Protein AF-A0A3S3PZZ4-F1 (afdb_monomer_lite)

InterPro domains:
  IPR000718 Peptidase M13 [PS51885] (46-115)
  IPR000718 Peptidase M13 [PTHR11733] (55-111)
  IPR008753 Peptidase M13, N-terminal domain [PF05649] (69-112)
  IPR024079 Metallopeptidase, catalytic domain superfamily [G3DSA:3.40.390.10] (55-94)
  IPR042089 Peptidase M13, domain 2 [G3DSA:1.10.1380.10] (95-111)

Structure (mmCIF, N/CA/C/O backbone):
data_AF-A0A3S3PZZ4-F1
#
_entry.id   AF-A0A3S3PZZ4-F1
#
loop_
_atom_site.group_PDB
_atom_site.id
_atom_site.type_symbol
_atom_site.label_atom_id
_atom_site.label_alt_id
_atom_site.label_comp_id
_atom_site.label_asym_id
_atom_site.label_entity_id
_atom_site.label_seq_id
_atom_site.pdbx_PDB_ins_code
_atom_site.Cartn_x
_atom_site.Cartn_y
_atom_site.Cartn_z
_atom_site.occupancy
_atom_site.B_iso_or_equiv
_atom_site.auth_seq_id
_atom_site.auth_comp_id
_atom_site.auth_asym_id
_atom_site.auth_atom_id
_atom_site.pdbx_PDB_model_num
ATOM 1 N N . VAL A 1 1 ? 26.092 0.852 -19.534 1.00 39.09 1 VAL A N 1
ATOM 2 C CA . VAL A 1 1 ? 26.458 1.377 -18.196 1.00 39.09 1 VAL A CA 1
ATOM 3 C C . VAL A 1 1 ? 25.646 0.604 -17.172 1.00 39.09 1 VAL A C 1
ATOM 5 O O . VAL A 1 1 ? 24.469 0.380 -17.397 1.00 39.09 1 VAL A O 1
ATOM 8 N N . MET A 1 2 ? 26.329 0.055 -16.171 1.00 33.09 2 MET A N 1
ATOM 9 C CA . MET A 1 2 ? 25.919 -1.115 -15.389 1.00 33.09 2 MET A CA 1
ATOM 10 C C . MET A 1 2 ? 24.694 -0.889 -14.491 1.00 33.09 2 MET A C 1
ATOM 12 O O . MET A 1 2 ? 24.616 0.092 -13.753 1.00 33.09 2 MET A O 1
ATOM 16 N N . SER A 1 3 ? 23.804 -1.879 -14.514 1.00 40.66 3 SER A N 1
ATOM 17 C CA . SER A 1 3 ? 22.686 -2.121 -13.606 1.00 40.66 3 SER A CA 1
ATOM 18 C C . SER A 1 3 ? 23.141 -2.204 -12.145 1.00 40.66 3 SER A C 1
ATOM 20 O O . SER A 1 3 ? 23.809 -3.161 -11.749 1.00 40.66 3 SER A O 1
ATOM 22 N N . LYS A 1 4 ? 22.743 -1.237 -11.315 1.00 43.25 4 LYS A N 1
ATOM 23 C CA . LYS A 1 4 ? 22.799 -1.373 -9.855 1.00 43.25 4 LYS A CA 1
ATOM 24 C C . LYS A 1 4 ? 21.437 -1.857 -9.366 1.00 43.25 4 LYS A C 1
ATOM 26 O O . LYS A 1 4 ? 20.556 -1.058 -9.070 1.00 43.25 4 LYS A O 1
ATOM 31 N N . GLN A 1 5 ? 21.267 -3.176 -9.319 1.00 37.84 5 GLN A N 1
ATOM 32 C CA . GLN A 1 5 ? 20.172 -3.808 -8.588 1.00 37.84 5 GLN A CA 1
ATOM 33 C C . GLN A 1 5 ? 20.407 -3.577 -7.092 1.00 37.84 5 GLN A C 1
ATOM 35 O O . GLN A 1 5 ? 21.354 -4.109 -6.516 1.00 37.84 5 GLN A O 1
ATOM 40 N N . TRP A 1 6 ? 19.554 -2.784 -6.451 1.00 34.00 6 TRP A N 1
ATOM 41 C CA . TRP A 1 6 ? 19.464 -2.779 -4.996 1.00 34.00 6 TRP A CA 1
ATOM 42 C C . TRP A 1 6 ? 18.711 -4.038 -4.570 1.00 34.00 6 TRP A C 1
ATOM 44 O O . TRP A 1 6 ? 17.485 -4.058 -4.505 1.00 34.00 6 TRP A O 1
ATOM 54 N N . THR A 1 7 ? 19.439 -5.120 -4.306 1.00 38.56 7 THR A N 1
ATOM 55 C CA . THR A 1 7 ? 18.873 -6.316 -3.680 1.00 38.56 7 THR A CA 1
ATOM 56 C C . THR A 1 7 ? 18.575 -6.005 -2.214 1.00 38.56 7 THR A C 1
ATOM 58 O O . THR A 1 7 ? 19.444 -6.131 -1.350 1.00 38.56 7 THR A O 1
ATOM 61 N N . TYR A 1 8 ? 17.351 -5.569 -1.920 1.00 46.41 8 TYR A N 1
ATOM 62 C CA . TYR A 1 8 ? 16.864 -5.493 -0.546 1.00 46.41 8 TYR A CA 1
ATOM 63 C C . TYR A 1 8 ? 16.557 -6.920 -0.076 1.00 46.41 8 TYR A C 1
ATOM 65 O O . TYR A 1 8 ? 15.521 -7.495 -0.408 1.00 46.41 8 TYR A O 1
ATOM 73 N N . ALA A 1 9 ? 17.498 -7.532 0.643 1.00 42.19 9 ALA A N 1
ATOM 74 C CA . ALA A 1 9 ? 17.292 -8.834 1.261 1.00 42.19 9 ALA A CA 1
ATOM 75 C C . ALA A 1 9 ? 16.219 -8.710 2.359 1.00 42.19 9 ALA A C 1
ATOM 77 O O . ALA A 1 9 ? 16.435 -8.076 3.390 1.00 42.19 9 ALA A O 1
ATOM 78 N N . SER A 1 10 ? 15.046 -9.301 2.119 1.00 45.09 10 SER A N 1
ATOM 79 C CA . SER A 1 10 ? 13.976 -9.443 3.112 1.00 45.09 10 SER A CA 1
ATOM 80 C C . SER A 1 10 ? 14.478 -10.280 4.300 1.00 45.09 10 SER A C 1
ATOM 82 O O . SER A 1 10 ? 14.964 -11.394 4.080 1.00 45.09 10 SER A O 1
ATOM 84 N N . PRO A 1 11 ? 14.387 -9.805 5.559 1.00 50.19 11 PRO A N 1
ATOM 85 C CA . PRO A 1 11 ? 14.694 -10.638 6.711 1.00 50.19 11 PRO A CA 1
ATOM 86 C C . PRO A 1 11 ? 13.625 -11.724 6.813 1.00 50.19 11 PRO A C 1
ATOM 88 O O . PRO A 1 11 ? 12.444 -11.441 7.030 1.00 50.19 11 PRO A O 1
ATOM 91 N N . ASN A 1 12 ? 14.051 -12.974 6.642 1.00 47.22 12 ASN A N 1
ATOM 92 C CA . ASN A 1 12 ? 13.227 -14.157 6.835 1.00 47.22 12 ASN A CA 1
ATOM 93 C C . AS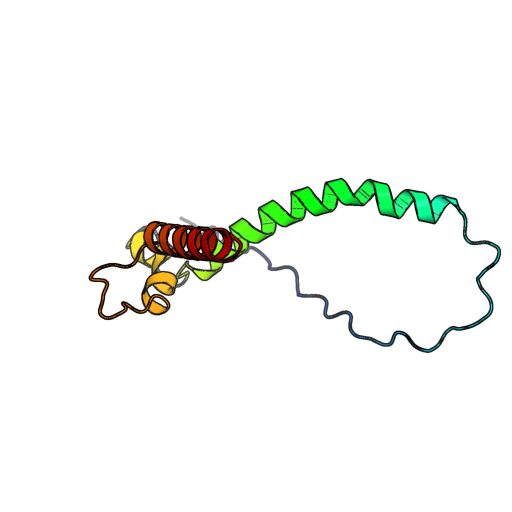N A 1 12 ? 12.401 -14.050 8.127 1.00 47.22 12 ASN A C 1
ATOM 95 O O . ASN A 1 12 ? 12.925 -13.820 9.218 1.00 47.22 12 ASN A O 1
ATOM 99 N N . ARG A 1 13 ? 11.087 -14.239 7.974 1.00 42.00 13 ARG A N 1
ATOM 100 C CA . ARG A 1 13 ? 10.100 -14.390 9.043 1.00 42.00 13 ARG A CA 1
ATOM 101 C C . ARG A 1 13 ? 10.507 -15.577 9.924 1.00 42.00 13 ARG A C 1
ATOM 103 O O . ARG A 1 13 ? 10.201 -16.715 9.588 1.00 42.00 13 ARG A O 1
ATOM 110 N N . ALA A 1 14 ? 11.187 -15.312 11.037 1.00 43.59 1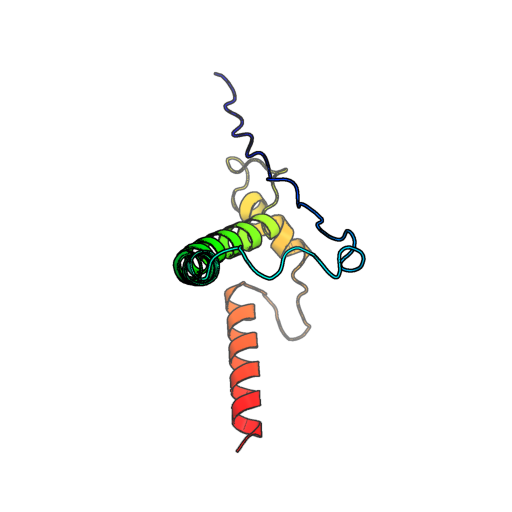4 ALA A N 1
ATOM 111 C CA . ALA A 1 14 ? 11.448 -16.313 12.065 1.00 43.59 14 ALA A CA 1
ATOM 112 C C . ALA A 1 14 ? 10.109 -16.755 12.683 1.00 43.59 14 ALA A C 1
ATOM 114 O O . ALA A 1 14 ? 9.443 -16.021 13.416 1.00 43.59 14 ALA A O 1
ATOM 115 N N . ASN A 1 15 ? 9.675 -17.948 12.303 1.00 44.94 15 ASN A N 1
ATOM 116 C CA . ASN A 1 15 ? 8.525 -18.667 12.822 1.00 44.94 15 ASN A CA 1
ATOM 117 C C . ASN A 1 15 ? 8.890 -19.328 14.158 1.00 44.94 15 ASN A C 1
ATOM 119 O O . ASN A 1 15 ? 9.150 -20.525 14.238 1.00 44.94 15 ASN A O 1
ATOM 123 N N . ASN A 1 16 ? 8.875 -18.545 15.235 1.00 51.44 16 ASN A N 1
ATOM 124 C CA . ASN A 1 16 ? 9.135 -19.055 16.579 1.00 51.44 16 ASN A CA 1
ATOM 125 C C . ASN A 1 16 ? 7.851 -19.637 17.188 1.00 51.44 16 ASN A C 1
ATOM 127 O O . ASN A 1 16 ? 7.304 -19.105 18.151 1.00 51.44 16 ASN A O 1
ATOM 131 N N . THR A 1 17 ? 7.368 -20.744 16.634 1.00 47.59 17 THR A N 1
ATOM 132 C CA . THR A 1 17 ? 6.422 -21.632 17.319 1.00 47.59 17 THR A CA 1
ATOM 133 C C . THR A 1 17 ? 7.106 -22.966 17.554 1.00 47.59 17 THR A C 1
ATOM 135 O O . THR A 1 17 ? 6.904 -23.917 16.805 1.00 47.59 17 THR A O 1
ATOM 138 N N . PHE A 1 18 ? 7.930 -23.037 18.603 1.00 40.19 18 PHE A N 1
ATOM 139 C CA . PHE A 1 18 ? 8.398 -24.316 19.126 1.00 40.19 18 PHE A CA 1
ATOM 140 C C . PHE A 1 18 ? 8.420 -24.323 20.662 1.00 40.19 18 PHE A C 1
ATOM 142 O O . PHE A 1 18 ? 9.371 -23.903 21.311 1.00 40.19 18 PHE A O 1
ATOM 149 N N . SER A 1 19 ? 7.302 -24.827 21.191 1.00 35.56 19 SER A N 1
ATOM 150 C CA . SER A 1 19 ? 7.117 -25.537 22.463 1.00 35.56 19 SER A CA 1
ATOM 151 C C . SER A 1 19 ? 7.379 -24.801 23.790 1.00 35.56 19 SER A C 1
ATOM 153 O O . SER A 1 19 ? 8.430 -24.907 24.416 1.00 35.56 19 SER A O 1
ATOM 155 N N . THR A 1 20 ? 6.334 -24.159 24.316 1.00 49.84 20 THR A N 1
ATOM 156 C CA . THR A 1 20 ? 6.246 -23.575 25.670 1.00 49.84 20 THR A CA 1
ATOM 157 C C . THR A 1 20 ? 5.955 -24.601 26.780 1.00 49.84 20 THR A C 1
ATOM 159 O O . THR A 1 20 ? 5.206 -24.305 27.714 1.00 49.84 20 THR A O 1
ATOM 162 N N . LYS A 1 21 ? 6.493 -25.832 26.731 1.00 46.12 21 LYS A N 1
ATOM 163 C CA . LYS A 1 21 ? 6.093 -26.849 27.726 1.00 46.12 21 LYS A CA 1
ATOM 164 C C . LYS A 1 21 ? 7.109 -27.955 28.036 1.00 46.12 21 LYS A C 1
ATOM 166 O O . LYS A 1 21 ? 6.715 -29.111 27.988 1.00 46.12 21 LYS A O 1
ATOM 171 N N . PHE A 1 22 ? 8.364 -27.661 28.416 1.00 41.00 22 PHE A N 1
ATOM 172 C CA . PHE A 1 22 ? 9.197 -28.705 29.062 1.00 41.00 22 PHE A CA 1
ATOM 173 C C . PHE A 1 22 ? 10.465 -28.288 29.851 1.00 41.00 22 PHE A C 1
ATOM 175 O O . PHE A 1 22 ? 11.439 -29.020 29.825 1.00 41.00 22 PHE A O 1
ATOM 182 N N . MET A 1 23 ? 10.515 -27.185 30.604 1.00 40.75 23 MET A N 1
ATOM 183 C CA . MET A 1 23 ? 11.585 -27.016 31.621 1.00 40.75 23 MET A CA 1
ATOM 184 C C . MET A 1 23 ? 11.033 -26.282 32.846 1.00 40.75 23 MET A C 1
ATOM 186 O O . MET A 1 23 ? 11.263 -25.098 33.071 1.00 40.75 23 MET A O 1
ATOM 190 N N . ARG A 1 24 ? 10.210 -26.999 33.610 1.00 52.12 24 ARG A N 1
ATOM 191 C CA . ARG A 1 24 ? 9.684 -26.578 34.909 1.00 52.12 24 ARG A CA 1
ATOM 192 C C . ARG A 1 24 ? 10.632 -27.117 35.981 1.00 52.12 24 ARG A C 1
ATOM 194 O O . ARG A 1 24 ? 10.909 -28.309 35.973 1.00 52.12 24 ARG A O 1
ATOM 201 N N . ASN A 1 25 ? 11.038 -26.242 36.899 1.00 52.44 25 ASN A N 1
ATOM 202 C CA . ASN A 1 25 ? 11.787 -26.514 38.134 1.00 52.44 25 ASN A CA 1
ATOM 203 C C . ASN A 1 25 ? 13.287 -26.813 37.987 1.00 52.44 25 ASN A C 1
ATOM 205 O O . ASN A 1 25 ? 13.664 -27.973 37.923 1.00 52.44 25 ASN A O 1
ATOM 209 N N . ALA A 1 26 ? 14.120 -25.763 38.028 1.00 46.94 26 ALA A N 1
ATOM 210 C CA . ALA A 1 26 ? 15.403 -25.708 38.772 1.00 46.94 26 ALA A CA 1
ATOM 211 C C . ALA A 1 26 ? 16.281 -24.488 38.388 1.00 46.94 26 ALA A C 1
ATOM 213 O O . ALA A 1 26 ? 17.503 -24.570 38.405 1.00 46.94 26 ALA A O 1
ATOM 214 N N . LEU A 1 27 ? 15.694 -23.340 38.022 1.00 49.94 27 LEU A N 1
ATOM 215 C CA . LEU A 1 27 ? 16.471 -22.149 37.630 1.00 49.94 27 LEU A CA 1
ATOM 216 C C . LEU A 1 27 ? 15.821 -20.831 38.087 1.00 49.94 27 LEU A C 1
ATOM 218 O O . LEU A 1 27 ? 15.918 -19.809 37.420 1.00 49.94 27 LEU A O 1
ATOM 222 N N . PHE A 1 28 ? 15.108 -20.862 39.216 1.00 52.81 28 PHE A N 1
ATOM 223 C CA . PHE A 1 28 ? 14.264 -19.746 39.666 1.00 52.81 28 PHE A CA 1
ATOM 224 C C . PHE A 1 28 ? 14.837 -18.896 40.808 1.00 52.81 28 PHE A C 1
ATOM 226 O O . PHE A 1 28 ? 14.139 -18.009 41.285 1.00 52.81 28 PHE A O 1
ATOM 233 N N . THR A 1 29 ? 16.079 -19.110 41.254 1.00 56.34 29 THR A N 1
ATOM 234 C CA . THR A 1 29 ? 16.586 -18.396 42.446 1.00 56.34 29 THR A CA 1
ATOM 235 C C . THR A 1 29 ? 17.849 -17.563 42.244 1.00 56.34 29 THR A C 1
ATOM 237 O O . THR A 1 29 ? 18.194 -16.811 43.148 1.00 56.34 29 THR A O 1
ATOM 240 N N . ILE A 1 30 ? 18.518 -17.607 41.082 1.00 63.97 30 ILE A N 1
ATOM 241 C CA . ILE A 1 30 ? 19.722 -16.784 40.828 1.00 63.97 30 ILE A CA 1
ATOM 242 C C . ILE A 1 30 ? 19.804 -16.329 39.358 1.00 63.97 30 ILE A C 1
ATOM 244 O O . ILE A 1 30 ? 20.842 -16.423 38.711 1.00 63.97 30 ILE A O 1
ATOM 248 N N . PHE A 1 31 ? 18.701 -15.829 38.801 1.00 49.62 31 PHE A N 1
ATOM 249 C CA . PHE A 1 31 ? 18.754 -14.973 37.613 1.00 49.62 31 PHE A CA 1
ATOM 250 C C . PHE A 1 31 ? 18.050 -13.651 37.940 1.00 49.62 31 PHE A C 1
ATOM 252 O O . PHE A 1 31 ? 16.965 -13.648 38.518 1.00 49.62 31 PHE A O 1
ATOM 259 N N . PRO A 1 32 ? 18.723 -12.519 37.702 1.00 55.59 32 PRO A N 1
ATOM 260 C CA . PRO A 1 32 ? 18.669 -11.368 38.579 1.00 55.59 32 PRO A CA 1
ATOM 261 C C . PRO A 1 32 ? 17.441 -10.510 38.294 1.00 55.59 32 PRO A C 1
ATOM 263 O O . PRO A 1 32 ? 17.020 -10.338 37.149 1.00 55.59 32 PRO A O 1
ATOM 266 N N . PHE A 1 33 ? 16.966 -9.843 39.339 1.00 55.66 33 PHE A N 1
ATOM 267 C CA . PHE A 1 33 ? 16.069 -8.687 39.289 1.00 55.66 33 PHE A CA 1
ATOM 268 C C . PHE A 1 33 ? 16.476 -7.643 38.211 1.00 55.66 33 PHE A C 1
ATOM 270 O O . PHE A 1 33 ? 15.640 -6.914 37.683 1.00 55.66 33 PHE A O 1
ATOM 277 N N . SER A 1 34 ? 17.747 -7.632 37.790 1.00 55.03 34 SER A N 1
ATOM 278 C CA . SER A 1 34 ? 18.277 -6.820 36.686 1.00 55.03 34 SER A CA 1
ATOM 279 C C . SER A 1 34 ? 17.787 -7.189 35.274 1.00 55.03 34 SER A C 1
ATOM 281 O O . SER A 1 34 ? 17.805 -6.317 34.408 1.00 55.03 34 SER A O 1
ATOM 283 N N . ILE A 1 35 ? 17.310 -8.413 35.000 1.00 57.03 35 ILE A N 1
ATOM 284 C CA . ILE A 1 35 ? 16.727 -8.749 33.678 1.00 57.03 35 ILE A CA 1
ATOM 285 C C . ILE A 1 35 ? 15.334 -8.123 33.516 1.00 57.03 35 ILE A C 1
ATOM 287 O O . ILE A 1 35 ? 14.951 -7.731 32.413 1.00 57.03 35 ILE A O 1
ATOM 291 N N . PHE A 1 36 ? 14.600 -7.925 34.614 1.00 55.00 36 PHE A N 1
ATOM 292 C CA . PHE A 1 36 ? 13.269 -7.315 34.580 1.00 55.00 36 PHE A CA 1
ATOM 293 C C . PHE A 1 36 ? 13.311 -5.837 34.142 1.00 55.00 36 PHE A C 1
ATOM 295 O O . PHE A 1 36 ? 12.450 -5.378 33.392 1.00 55.00 36 PHE A O 1
ATOM 302 N N . ASN A 1 37 ? 14.374 -5.113 34.512 1.00 52.91 37 ASN A N 1
ATOM 303 C CA . ASN A 1 37 ? 14.602 -3.729 34.075 1.00 52.91 37 ASN A CA 1
ATOM 304 C C . ASN A 1 37 ? 15.108 -3.604 32.627 1.00 52.91 37 ASN A C 1
ATOM 306 O O . ASN A 1 37 ? 14.992 -2.535 32.025 1.00 52.91 37 ASN A O 1
ATOM 310 N N . PHE A 1 38 ? 15.628 -4.679 32.029 1.00 54.97 38 PHE A N 1
ATOM 311 C CA . PHE A 1 38 ? 16.080 -4.660 30.637 1.00 54.97 38 PHE A CA 1
ATOM 312 C C . PHE A 1 38 ? 14.893 -4.681 29.659 1.00 54.97 38 PHE A C 1
ATOM 314 O O . PHE A 1 38 ? 14.895 -3.952 28.671 1.00 54.97 38 PHE A O 1
ATOM 321 N N . ALA A 1 39 ? 13.819 -5.415 29.969 1.00 56.81 39 ALA A N 1
ATOM 322 C CA . ALA A 1 39 ? 12.641 -5.529 29.101 1.00 56.81 39 ALA A CA 1
ATOM 323 C C . ALA A 1 39 ? 11.862 -4.207 28.910 1.00 56.81 39 ALA A C 1
ATOM 325 O O . ALA A 1 39 ? 11.296 -3.968 27.843 1.00 56.81 39 ALA A O 1
ATOM 326 N N . GLN A 1 40 ? 11.850 -3.319 29.911 1.00 61.38 40 GLN A N 1
ATOM 327 C CA . GLN A 1 40 ? 11.105 -2.051 29.841 1.00 61.38 40 GLN A CA 1
ATOM 328 C C . GLN A 1 40 ? 11.825 -0.972 29.012 1.00 61.38 40 GLN A C 1
ATOM 330 O O . GLN A 1 40 ? 11.171 -0.162 28.356 1.00 61.38 40 GLN A O 1
ATOM 335 N N . LYS A 1 41 ? 13.164 -0.981 28.963 1.00 61.97 41 LYS A N 1
ATOM 336 C CA . LYS A 1 41 ? 13.953 0.042 28.250 1.00 61.97 41 LYS A CA 1
ATOM 337 C C . LYS A 1 41 ? 13.816 -0.049 26.726 1.00 61.97 41 LYS A C 1
ATOM 339 O O . LYS A 1 41 ? 13.763 0.970 26.042 1.00 61.97 41 LYS A O 1
ATOM 344 N N . TYR A 1 42 ? 13.689 -1.261 26.188 1.00 69.38 42 TYR A N 1
ATOM 345 C CA . TYR A 1 42 ? 13.541 -1.486 24.744 1.00 69.38 42 TYR A CA 1
ATOM 346 C C . TYR A 1 42 ? 12.108 -1.278 24.241 1.00 69.38 42 TYR A C 1
ATOM 348 O O . TYR A 1 42 ? 11.890 -1.275 23.030 1.00 69.38 42 TYR A O 1
ATOM 356 N N . LYS A 1 43 ? 11.139 -1.032 25.140 1.00 63.28 43 LYS A N 1
ATOM 357 C CA . LYS A 1 43 ? 9.724 -0.857 24.788 1.00 63.28 43 LYS A CA 1
ATOM 358 C C . LYS A 1 43 ? 9.447 0.343 23.896 1.00 63.28 43 LYS A C 1
ATOM 360 O O . LYS A 1 43 ? 8.651 0.272 22.962 1.00 63.28 43 LYS A O 1
ATOM 365 N N . ILE A 1 44 ? 10.141 1.437 24.176 1.00 63.56 44 ILE A N 1
ATOM 366 C CA . ILE A 1 44 ? 10.035 2.677 23.410 1.00 63.56 44 ILE A CA 1
ATOM 367 C C . ILE A 1 44 ? 10.755 2.522 22.063 1.00 63.56 44 ILE A C 1
ATOM 369 O O . ILE A 1 44 ? 10.200 2.910 21.039 1.00 63.56 44 ILE A O 1
ATOM 373 N N . LEU A 1 45 ? 11.928 1.876 22.053 1.00 67.44 45 LEU A N 1
ATOM 374 C CA . LEU A 1 45 ? 12.748 1.677 20.854 1.00 67.44 45 LEU A CA 1
ATOM 375 C C . LEU A 1 45 ? 12.075 0.755 19.825 1.00 67.44 45 LEU A C 1
ATOM 377 O O . LEU A 1 45 ? 12.064 1.066 18.637 1.00 67.44 45 LEU A O 1
ATOM 381 N N . TYR A 1 46 ? 11.466 -0.355 20.259 1.00 72.88 46 TYR A N 1
ATOM 382 C CA . TYR A 1 46 ? 10.757 -1.225 19.318 1.00 72.88 46 TYR A CA 1
ATOM 383 C C . TYR A 1 46 ? 9.459 -0.574 18.824 1.00 72.88 46 TYR A C 1
ATOM 385 O O . TYR A 1 46 ? 9.068 -0.799 17.683 1.00 72.88 46 TYR A O 1
ATOM 393 N N . LYS A 1 47 ? 8.793 0.265 19.634 1.00 74.12 47 LYS A N 1
ATOM 394 C CA . LYS A 1 47 ? 7.552 0.935 19.221 1.00 74.12 47 LYS A CA 1
ATOM 395 C C . LYS A 1 47 ? 7.801 1.895 18.059 1.00 74.12 47 LYS A C 1
ATOM 397 O O . LYS A 1 47 ? 7.035 1.856 17.105 1.00 74.12 47 LYS A O 1
ATOM 402 N N . THR A 1 48 ? 8.862 2.705 18.095 1.00 67.00 48 THR A N 1
ATOM 403 C CA . THR A 1 48 ? 9.236 3.600 16.981 1.00 67.00 48 THR A CA 1
ATOM 404 C C . THR A 1 48 ? 9.697 2.842 15.739 1.00 67.00 48 THR A C 1
ATOM 406 O O . THR A 1 48 ? 9.270 3.186 14.639 1.00 67.00 48 THR A O 1
ATOM 409 N N . ILE A 1 49 ? 10.478 1.768 15.895 1.00 78.81 49 ILE A N 1
ATOM 410 C CA . ILE A 1 49 ? 10.883 0.903 14.772 1.00 78.81 49 ILE A CA 1
ATOM 411 C C . ILE A 1 49 ? 9.658 0.275 14.089 1.00 78.81 49 ILE A C 1
ATOM 413 O O . ILE A 1 49 ? 9.582 0.243 12.860 1.00 78.81 49 ILE A O 1
ATOM 417 N N . LEU A 1 50 ? 8.658 -0.1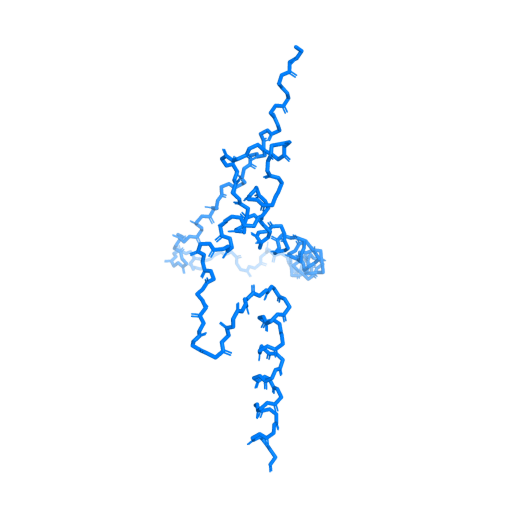66 14.859 1.00 75.31 50 LEU A N 1
ATOM 418 C CA . LEU A 1 50 ? 7.455 -0.792 14.306 1.00 75.31 50 LEU A CA 1
ATOM 419 C C . LEU A 1 50 ? 6.661 0.140 13.377 1.00 75.31 50 LEU A C 1
ATOM 421 O O . LEU A 1 50 ? 6.172 -0.333 12.350 1.00 75.31 50 LEU A O 1
ATOM 425 N N . TRP A 1 51 ? 6.571 1.441 13.674 1.00 76.75 51 TRP A N 1
ATOM 426 C CA . TRP A 1 51 ? 5.855 2.397 12.815 1.00 76.75 51 TRP A CA 1
ATOM 427 C C . TRP A 1 51 ? 6.495 2.548 11.433 1.00 76.75 51 TRP A C 1
ATOM 429 O O . TRP A 1 51 ? 5.789 2.592 10.430 1.00 76.75 51 TRP A O 1
ATOM 439 N N . PHE A 1 52 ? 7.826 2.573 11.355 1.00 77.31 52 PHE A N 1
ATOM 440 C CA . PHE A 1 52 ? 8.513 2.657 10.065 1.00 77.31 52 PHE A CA 1
ATOM 441 C C . PHE A 1 52 ? 8.285 1.391 9.223 1.00 77.31 52 PHE A C 1
ATOM 443 O O . PHE A 1 52 ? 8.018 1.465 8.024 1.00 77.31 52 PHE A O 1
ATOM 450 N N . THR A 1 53 ? 8.299 0.215 9.863 1.00 84.12 53 THR A N 1
ATOM 451 C CA . THR A 1 53 ? 8.087 -1.058 9.152 1.00 84.12 53 THR A CA 1
ATOM 452 C C . THR A 1 53 ? 6.668 -1.239 8.614 1.00 84.12 53 THR A C 1
ATOM 454 O O . THR A 1 53 ? 6.483 -1.987 7.656 1.00 84.12 53 THR A O 1
ATOM 457 N N . SER A 1 54 ? 5.646 -0.624 9.221 1.00 84.44 54 SER A N 1
ATOM 458 C CA . SER A 1 54 ? 4.266 -0.749 8.734 1.00 84.44 54 SER A CA 1
ATOM 459 C C . SER A 1 54 ? 4.029 0.088 7.484 1.00 84.44 54 SER A C 1
ATOM 461 O O . SER A 1 54 ? 3.399 -0.399 6.548 1.00 84.44 54 SER A O 1
ATOM 463 N N . LEU A 1 55 ? 4.591 1.297 7.433 1.00 85.38 55 LEU A N 1
ATOM 464 C CA . LEU A 1 55 ? 4.506 2.153 6.255 1.00 85.38 55 LEU A CA 1
ATOM 465 C C . LEU A 1 55 ? 5.177 1.499 5.042 1.00 85.38 55 LEU A C 1
ATOM 467 O O . LEU A 1 55 ? 4.562 1.404 3.983 1.00 85.38 55 LEU A O 1
ATOM 471 N N . ALA A 1 56 ? 6.399 0.991 5.223 1.00 90.25 56 ALA A N 1
ATOM 472 C CA . ALA A 1 56 ? 7.144 0.331 4.153 1.00 90.25 56 ALA A CA 1
ATOM 473 C C . ALA A 1 56 ? 6.403 -0.896 3.593 1.00 90.25 56 ALA A C 1
ATOM 475 O O . ALA A 1 56 ? 6.369 -1.092 2.382 1.00 90.25 56 ALA A O 1
ATOM 476 N N . ARG A 1 57 ? 5.766 -1.696 4.461 1.00 90.38 57 ARG A N 1
ATOM 477 C CA . ARG A 1 57 ? 4.969 -2.857 4.036 1.00 90.38 57 ARG A CA 1
ATOM 478 C C . ARG A 1 57 ? 3.743 -2.462 3.224 1.00 90.38 57 ARG A C 1
ATOM 480 O O . ARG A 1 57 ? 3.527 -3.033 2.166 1.00 90.38 57 ARG A O 1
ATOM 487 N N . ASN A 1 58 ? 2.981 -1.475 3.691 1.00 89.00 58 ASN A N 1
ATOM 488 C CA . ASN A 1 58 ? 1.779 -1.036 2.982 1.00 89.00 58 ASN A CA 1
ATOM 489 C C . ASN A 1 58 ? 2.116 -0.511 1.582 1.00 89.00 58 ASN A C 1
ATOM 491 O O . ASN A 1 58 ? 1.428 -0.851 0.630 1.00 89.00 58 ASN A O 1
ATOM 495 N N . LEU A 1 59 ? 3.197 0.269 1.458 1.00 89.38 59 LEU A N 1
ATOM 496 C CA . LEU A 1 59 ? 3.659 0.758 0.162 1.00 89.38 59 LEU A CA 1
ATOM 497 C C . LEU A 1 59 ? 4.084 -0.403 -0.749 1.00 89.38 59 LEU A C 1
ATOM 499 O O . LEU A 1 59 ? 3.654 -0.479 -1.892 1.00 89.38 59 LEU A O 1
ATOM 503 N N . TYR A 1 60 ? 4.870 -1.345 -0.227 1.00 93.06 60 TYR A N 1
ATOM 504 C CA . TYR A 1 60 ? 5.322 -2.514 -0.984 1.00 93.06 60 TYR A CA 1
ATOM 505 C C . TYR A 1 60 ? 4.164 -3.381 -1.508 1.00 93.06 60 TYR A C 1
ATOM 507 O O . TYR A 1 60 ? 4.233 -3.919 -2.615 1.00 93.06 60 TYR A O 1
ATOM 515 N N . ASP A 1 61 ? 3.091 -3.508 -0.728 1.00 92.31 61 ASP A N 1
ATOM 516 C CA . ASP A 1 61 ? 1.915 -4.298 -1.100 1.00 92.31 61 ASP A CA 1
ATOM 517 C C . ASP A 1 61 ? 1.108 -3.681 -2.254 1.00 92.31 61 ASP A C 1
ATOM 519 O O . ASP A 1 61 ? 0.391 -4.416 -2.947 1.00 92.31 61 ASP A O 1
ATOM 523 N N . ASP A 1 62 ? 1.225 -2.369 -2.464 1.00 92.75 62 ASP A N 1
ATOM 524 C CA . ASP A 1 62 ? 0.563 -1.626 -3.541 1.00 92.75 62 ASP A CA 1
ATOM 525 C C . ASP A 1 62 ? 1.401 -1.581 -4.839 1.00 92.75 62 ASP A C 1
ATOM 527 O O . ASP A 1 62 ? 0.840 -1.455 -5.929 1.00 92.75 62 ASP A O 1
ATOM 531 N N . MET A 1 63 ? 2.725 -1.754 -4.738 1.00 94.00 63 MET A N 1
ATOM 532 C CA . MET A 1 63 ? 3.671 -1.621 -5.856 1.00 94.00 63 MET A CA 1
ATOM 533 C C . MET A 1 63 ? 3.762 -2.863 -6.756 1.00 94.00 63 MET A C 1
ATOM 535 O O . MET A 1 63 ? 3.905 -3.996 -6.275 1.00 94.00 63 MET A O 1
ATOM 539 N N . ASN A 1 64 ? 3.813 -2.652 -8.073 1.00 94.88 64 ASN A N 1
ATOM 540 C CA . ASN A 1 64 ? 4.105 -3.668 -9.084 1.00 94.88 64 ASN A CA 1
ATOM 541 C C . ASN A 1 64 ? 5.580 -3.602 -9.532 1.00 94.88 64 ASN A C 1
ATOM 543 O O . ASN A 1 64 ? 5.949 -2.855 -10.429 1.00 94.88 64 ASN A O 1
ATOM 547 N N . LEU A 1 65 ? 6.436 -4.433 -8.927 1.00 93.12 65 LEU A N 1
ATOM 548 C CA . LEU A 1 65 ? 7.886 -4.440 -9.189 1.00 93.12 65 LEU A CA 1
ATOM 549 C C . LEU A 1 65 ? 8.299 -5.046 -10.541 1.00 93.12 65 LEU A C 1
ATOM 551 O O . LEU A 1 65 ? 9.491 -5.104 -10.831 1.00 93.12 65 LEU A O 1
ATOM 555 N N . ASN A 1 66 ? 7.346 -5.528 -11.340 1.00 94.62 66 ASN A N 1
ATOM 556 C CA . ASN A 1 66 ? 7.627 -6.087 -12.663 1.00 94.62 66 ASN A CA 1
ATOM 557 C C . ASN A 1 66 ? 7.687 -5.013 -13.759 1.00 94.62 66 ASN A C 1
ATOM 559 O O . ASN A 1 66 ? 8.060 -5.324 -14.887 1.00 94.62 66 ASN A O 1
ATOM 563 N N . ILE A 1 67 ? 7.297 -3.780 -13.436 1.00 93.88 67 ILE A N 1
ATOM 564 C CA . ILE A 1 67 ? 7.228 -2.656 -14.366 1.00 93.88 67 ILE A CA 1
ATOM 565 C C . ILE A 1 67 ? 8.399 -1.717 -14.104 1.00 93.88 67 ILE A C 1
ATOM 567 O O . ILE A 1 67 ? 8.785 -1.499 -12.955 1.00 93.88 67 ILE A O 1
ATOM 571 N N . ASP A 1 68 ? 8.999 -1.195 -15.172 1.00 93.81 68 ASP A N 1
ATOM 572 C CA . ASP A 1 68 ? 10.073 -0.216 -15.048 1.00 93.81 68 ASP A CA 1
ATOM 573 C C . ASP A 1 68 ? 9.475 1.143 -14.641 1.00 93.81 68 ASP A C 1
ATOM 575 O O . ASP A 1 68 ? 8.640 1.680 -15.375 1.00 93.81 68 ASP A O 1
ATOM 579 N N . PRO A 1 69 ? 9.889 1.736 -13.505 1.00 94.06 69 PRO A N 1
ATOM 580 C CA . PRO A 1 69 ? 9.416 3.056 -13.092 1.00 94.06 69 PRO A CA 1
ATOM 581 C C . PRO A 1 69 ? 9.781 4.182 -14.070 1.00 94.06 69 PRO A C 1
ATOM 583 O O . PRO A 1 69 ? 9.186 5.255 -13.983 1.00 94.06 69 PRO A O 1
ATOM 586 N N . CYS A 1 70 ? 10.760 3.981 -14.959 1.00 95.75 70 CYS A N 1
ATOM 587 C CA . CYS A 1 70 ? 11.109 4.954 -15.997 1.00 95.75 70 CYS A CA 1
ATOM 588 C C . CYS A 1 70 ? 10.107 4.959 -17.161 1.00 95.75 70 CYS A C 1
ATOM 590 O O . CYS A 1 70 ? 9.991 5.974 -17.843 1.00 95.75 70 CYS A O 1
ATOM 592 N N . GLU A 1 71 ? 9.397 3.847 -17.369 1.00 96.06 71 GLU A N 1
ATOM 593 C CA . GLU A 1 71 ? 8.419 3.676 -18.447 1.00 96.06 71 GLU A CA 1
ATOM 594 C C . GLU A 1 71 ? 6.999 3.994 -17.960 1.00 96.06 71 GLU A C 1
ATOM 596 O O . GLU A 1 71 ? 6.304 4.806 -18.567 1.00 96.06 71 GLU A O 1
ATOM 601 N N . ASP A 1 72 ? 6.583 3.410 -16.829 1.00 95.88 72 ASP A N 1
ATOM 602 C CA . ASP A 1 72 ? 5.285 3.688 -16.207 1.00 95.88 72 ASP A CA 1
ATOM 603 C C . ASP A 1 72 ? 5.398 3.698 -14.677 1.00 95.88 72 ASP A C 1
ATOM 605 O O . ASP A 1 72 ? 5.270 2.686 -13.978 1.00 95.88 72 ASP A O 1
ATOM 609 N N . PHE A 1 73 ? 5.640 4.894 -14.141 1.00 96.06 73 PHE A N 1
ATOM 610 C CA . PHE A 1 73 ? 5.718 5.107 -12.701 1.00 96.06 73 PHE A CA 1
ATOM 611 C C . PHE A 1 73 ? 4.380 4.850 -11.990 1.00 96.06 73 PHE A C 1
ATOM 613 O O . PHE A 1 73 ? 4.376 4.458 -10.821 1.00 96.06 73 PHE A O 1
ATOM 620 N N . TYR A 1 74 ? 3.248 5.066 -12.668 1.00 94.75 74 TYR A N 1
ATOM 621 C CA . TYR A 1 74 ? 1.933 4.880 -12.061 1.00 94.75 74 TYR A CA 1
ATOM 622 C C . TYR A 1 74 ? 1.663 3.397 -11.824 1.00 94.75 74 TYR A C 1
ATOM 624 O O . TYR A 1 74 ? 1.384 3.004 -10.690 1.00 94.75 74 TYR A O 1
ATOM 632 N N . GLU A 1 75 ? 1.838 2.570 -12.852 1.00 95.06 75 GLU A N 1
ATOM 633 C CA . GLU A 1 75 ? 1.668 1.122 -12.746 1.00 95.06 75 GLU A CA 1
ATOM 634 C C . GLU A 1 75 ? 2.697 0.517 -11.774 1.00 95.06 75 GLU A C 1
ATOM 636 O O . GLU A 1 75 ? 2.354 -0.326 -10.941 1.00 95.06 75 GLU A O 1
ATOM 641 N N . PHE A 1 76 ? 3.945 1.000 -11.782 1.00 95.75 76 PHE A N 1
ATOM 642 C CA . PHE A 1 76 ? 4.952 0.574 -10.806 1.00 95.75 76 PHE A CA 1
ATOM 643 C C . PHE A 1 76 ? 4.526 0.851 -9.355 1.00 95.75 76 PHE A C 1
ATOM 645 O O . PHE A 1 76 ? 4.683 -0.008 -8.481 1.00 95.75 76 PHE A O 1
ATOM 652 N N . CYS A 1 77 ? 3.980 2.035 -9.069 1.00 94.62 77 CYS A N 1
ATOM 653 C CA . CYS A 1 77 ? 3.593 2.414 -7.711 1.00 94.62 77 CYS A CA 1
ATOM 654 C C . CYS A 1 77 ? 2.246 1.840 -7.261 1.00 94.62 77 CYS A C 1
ATOM 656 O O . CYS A 1 77 ? 2.102 1.509 -6.083 1.00 94.62 77 CYS A O 1
ATOM 658 N N . CYS A 1 78 ? 1.275 1.746 -8.166 1.00 94.19 78 CYS A N 1
ATOM 659 C CA . CYS A 1 78 ? -0.131 1.521 -7.837 1.00 94.19 78 CYS A CA 1
ATOM 660 C C . CYS A 1 78 ? -0.744 0.293 -8.519 1.00 94.19 78 CYS A C 1
ATOM 662 O O . CYS A 1 78 ? -1.874 -0.055 -8.185 1.00 94.19 78 CYS A O 1
ATOM 664 N N . GLY A 1 79 ? -0.041 -0.393 -9.422 1.00 92.38 79 GLY A N 1
ATOM 665 C CA . GLY A 1 79 ? -0.633 -1.453 -10.245 1.00 92.38 79 GLY A CA 1
ATOM 666 C C . GLY A 1 79 ? -1.256 -2.595 -9.437 1.00 92.38 79 GLY A C 1
ATOM 667 O O . GLY A 1 79 ? -2.334 -3.091 -9.761 1.00 92.38 79 GLY A O 1
ATOM 668 N N . LYS A 1 80 ? -0.661 -2.983 -8.294 1.00 94.06 80 LYS A N 1
ATOM 669 C CA . LYS A 1 80 ? -1.295 -3.984 -7.409 1.00 94.06 80 LYS A CA 1
ATOM 670 C C . LYS A 1 80 ? -2.447 -3.411 -6.598 1.00 94.06 80 LYS A C 1
ATOM 672 O O . LYS A 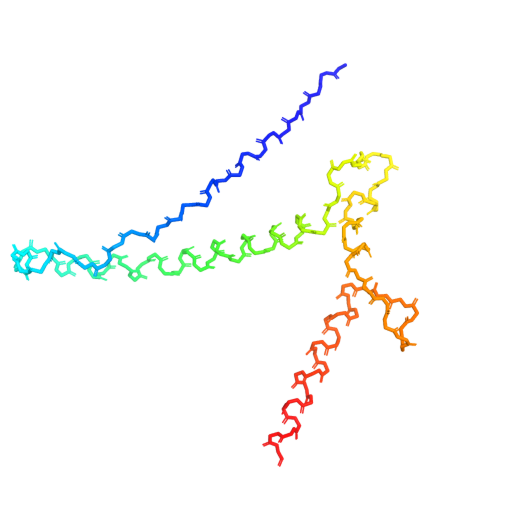1 80 ? -3.330 -4.168 -6.200 1.00 94.06 80 LYS A O 1
ATOM 677 N N . PHE A 1 81 ? -2.413 -2.120 -6.282 1.00 92.62 81 PHE A N 1
ATOM 678 C CA . PHE A 1 81 ? -3.534 -1.467 -5.620 1.00 92.62 81 PHE A CA 1
ATOM 679 C C . PHE A 1 81 ? -4.759 -1.461 -6.533 1.00 92.62 81 PHE A C 1
ATOM 681 O O . PHE A 1 81 ? -5.820 -1.874 -6.078 1.00 92.62 81 PHE A O 1
ATOM 688 N N . GLU A 1 82 ? -4.589 -1.098 -7.805 1.00 89.56 82 GLU A N 1
ATOM 689 C CA . GLU A 1 82 ? -5.659 -1.094 -8.808 1.00 89.56 82 GLU A CA 1
ATOM 690 C C . GLU A 1 82 ? -6.291 -2.483 -8.972 1.00 89.56 82 GLU A C 1
ATOM 692 O O . GLU A 1 82 ? -7.508 -2.626 -8.906 1.00 89.56 82 GLU A O 1
ATOM 697 N N . GLN A 1 83 ? -5.466 -3.532 -9.044 1.00 88.00 83 GLN A N 1
ATOM 698 C CA . GLN A 1 83 ? -5.937 -4.922 -9.118 1.00 88.00 83 GLN A CA 1
ATOM 699 C C . GLN A 1 83 ? -6.713 -5.383 -7.871 1.00 88.00 83 GLN A C 1
ATOM 701 O O . GLN A 1 83 ? -7.525 -6.302 -7.951 1.00 88.00 83 GLN A O 1
ATOM 706 N N . LYS A 1 84 ? -6.430 -4.800 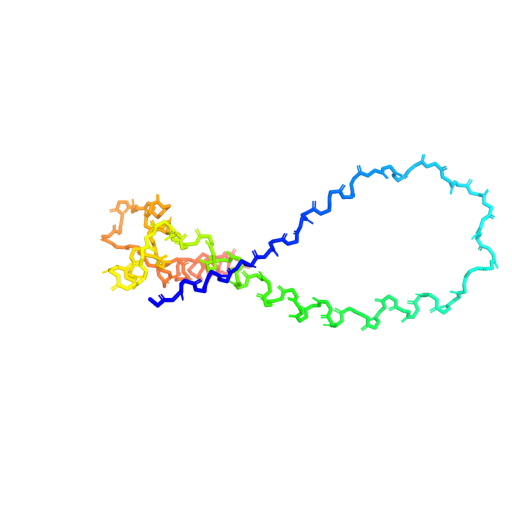-6.699 1.00 86.94 84 LYS A N 1
ATOM 707 C CA . LYS A 1 84 ? -7.075 -5.153 -5.422 1.00 86.94 84 LYS A CA 1
ATOM 708 C C . LYS A 1 84 ? -8.297 -4.289 -5.119 1.00 86.94 84 LYS A C 1
ATOM 710 O O . LYS A 1 84 ? -9.145 -4.707 -4.330 1.00 86.94 84 LYS A O 1
ATOM 715 N N . SER A 1 85 ? -8.355 -3.068 -5.646 1.00 84.56 85 SER A N 1
ATOM 716 C CA . SER A 1 85 ? -9.450 -2.139 -5.395 1.00 84.56 85 SER A CA 1
ATOM 717 C C . SER A 1 85 ? -10.654 -2.516 -6.246 1.00 84.56 85 SER A C 1
ATOM 719 O O . SER A 1 85 ? -10.651 -2.317 -7.456 1.00 84.56 85 SER A O 1
ATOM 721 N N . ASN A 1 86 ? -11.702 -3.030 -5.607 1.00 80.12 86 ASN A N 1
ATOM 722 C CA . ASN A 1 86 ? -12.988 -3.222 -6.263 1.00 80.12 86 ASN A CA 1
ATOM 723 C C . ASN A 1 86 ? -13.791 -1.924 -6.168 1.00 80.12 86 ASN A C 1
ATOM 725 O O . ASN A 1 86 ? -13.979 -1.399 -5.069 1.00 80.12 86 ASN A O 1
ATOM 729 N N . LEU A 1 87 ? -14.263 -1.424 -7.310 1.00 83.94 87 LEU A N 1
ATOM 730 C CA . LEU A 1 87 ? -15.280 -0.379 -7.344 1.00 83.94 87 LEU A CA 1
ATOM 731 C C . LEU A 1 87 ? -16.593 -0.982 -6.837 1.00 83.94 87 LEU A C 1
ATOM 733 O O . LEU A 1 87 ? -17.042 -2.011 -7.341 1.00 83.94 87 LEU A O 1
ATOM 737 N N . THR A 1 88 ? -17.182 -0.373 -5.818 1.00 78.81 88 THR A N 1
ATOM 738 C CA . THR A 1 88 ? -18.550 -0.674 -5.393 1.00 78.81 88 THR A CA 1
ATOM 739 C C . THR A 1 88 ? -19.535 0.106 -6.268 1.00 78.81 88 THR A C 1
ATOM 741 O O . THR A 1 88 ? -19.174 1.138 -6.828 1.00 78.81 88 THR A O 1
ATOM 744 N N . ASP A 1 89 ? -20.781 -0.362 -6.402 1.00 79.19 89 ASP A N 1
ATOM 745 C CA . ASP A 1 89 ? -21.783 0.236 -7.309 1.00 79.19 89 ASP A CA 1
ATOM 746 C C . ASP A 1 89 ? -22.070 1.728 -7.035 1.00 79.19 89 ASP A C 1
ATOM 748 O O . ASP A 1 89 ? -22.570 2.448 -7.898 1.00 79.19 89 ASP A O 1
ATOM 752 N N . ASP A 1 90 ? -21.761 2.212 -5.832 1.00 82.50 90 ASP A N 1
ATOM 753 C CA . ASP A 1 90 ? -21.908 3.605 -5.412 1.00 82.50 90 ASP A CA 1
ATOM 754 C C . ASP A 1 90 ? -20.691 4.492 -5.742 1.00 82.50 90 ASP A C 1
ATOM 756 O O . ASP A 1 90 ? -20.727 5.701 -5.491 1.00 82.50 90 ASP A O 1
ATOM 760 N N . GLN A 1 91 ? -19.618 3.927 -6.310 1.00 83.62 91 GLN A N 1
ATOM 761 C CA . GLN A 1 91 ? -18.349 4.615 -6.544 1.00 83.62 91 GLN A CA 1
ATOM 762 C C . GLN A 1 91 ? -17.866 4.497 -7.989 1.00 83.62 91 GLN A C 1
ATOM 764 O O . GLN A 1 91 ? -17.558 3.423 -8.490 1.00 83.62 91 GLN A O 1
ATOM 769 N N . ASN A 1 92 ? -17.675 5.651 -8.632 1.00 87.06 92 ASN A N 1
ATOM 770 C CA . ASN A 1 92 ? -17.054 5.731 -9.960 1.00 87.06 92 ASN A CA 1
ATOM 771 C C . ASN A 1 92 ? -15.520 5.828 -9.902 1.00 87.06 92 ASN A C 1
ATOM 773 O O . ASN A 1 92 ? -14.860 5.823 -10.938 1.00 87.06 92 ASN A O 1
ATOM 777 N N . TYR A 1 93 ? -14.947 5.972 -8.705 1.00 85.94 93 TYR A N 1
ATOM 778 C CA . TYR A 1 93 ? -13.506 5.963 -8.484 1.00 85.94 93 TYR A CA 1
ATOM 779 C C . TYR A 1 93 ? -13.194 5.524 -7.052 1.00 85.94 93 TYR A C 1
ATOM 781 O O . TYR A 1 93 ? -13.872 5.924 -6.103 1.00 85.94 93 TYR A O 1
ATOM 789 N N . VAL A 1 94 ? -12.108 4.772 -6.887 1.00 89.00 94 VAL A N 1
ATOM 790 C CA . VAL A 1 94 ? -11.546 4.433 -5.577 1.00 89.00 94 VAL A CA 1
ATOM 791 C C . VAL A 1 94 ? -10.136 4.993 -5.498 1.00 89.00 94 VAL A C 1
ATOM 793 O O . VAL A 1 94 ? -9.319 4.838 -6.400 1.00 89.00 94 VAL A O 1
ATOM 796 N N . SER A 1 95 ? -9.841 5.663 -4.390 1.00 90.81 95 SER A N 1
ATOM 797 C CA . SER A 1 95 ? -8.505 6.165 -4.083 1.00 90.81 95 SER A CA 1
ATOM 798 C C . SER A 1 95 ? -8.152 5.849 -2.634 1.00 90.81 95 SER A C 1
ATOM 800 O O . SER A 1 95 ? -9.027 5.580 -1.806 1.00 90.81 95 SER A O 1
ATOM 802 N N . LYS A 1 96 ? -6.867 5.959 -2.280 1.00 90.50 96 LYS A N 1
ATOM 803 C CA . LYS A 1 96 ? -6.435 5.859 -0.876 1.00 90.50 96 LYS A CA 1
ATOM 804 C C . LYS A 1 96 ? -7.167 6.861 0.027 1.00 90.50 96 LYS A C 1
ATOM 806 O O . LYS A 1 96 ? -7.448 6.536 1.178 1.00 90.50 96 LYS A O 1
ATOM 811 N N . PHE A 1 97 ? -7.523 8.041 -0.487 1.00 92.50 97 PHE A N 1
ATOM 812 C CA . PHE A 1 97 ? -8.309 9.027 0.258 1.00 92.50 97 PHE A CA 1
ATOM 813 C C . PHE A 1 97 ? -9.747 8.568 0.493 1.00 92.50 97 PHE A C 1
ATOM 815 O O . PHE A 1 97 ? -10.236 8.712 1.612 1.00 92.50 97 PHE A O 1
ATOM 822 N N . THR A 1 98 ? -10.389 7.970 -0.513 1.00 91.50 98 THR A N 1
ATOM 823 C CA . THR A 1 98 ? -11.746 7.412 -0.394 1.00 91.50 98 THR A CA 1
ATOM 824 C C . THR A 1 98 ? -11.796 6.371 0.728 1.00 91.50 98 THR A C 1
ATOM 826 O O . THR A 1 98 ? -12.602 6.497 1.646 1.00 91.50 98 THR A O 1
ATOM 829 N N . ILE A 1 99 ? -10.829 5.445 0.756 1.00 90.94 99 ILE A N 1
ATOM 830 C CA . ILE A 1 99 ? -10.715 4.409 1.799 1.00 90.94 99 ILE A CA 1
ATOM 831 C C . ILE A 1 99 ? -10.575 5.025 3.201 1.00 90.94 99 ILE A C 1
ATOM 833 O O . ILE A 1 99 ? -11.149 4.541 4.178 1.00 90.94 99 ILE A O 1
ATOM 837 N N . VAL A 1 100 ? -9.790 6.097 3.343 1.00 93.50 100 VAL A N 1
ATOM 838 C CA . VAL A 1 100 ? -9.638 6.789 4.634 1.00 93.50 100 VAL A CA 1
ATOM 839 C C . VAL A 1 100 ? -10.933 7.498 5.032 1.00 93.50 100 VAL A C 1
ATOM 841 O O . VAL A 1 100 ? -11.317 7.463 6.202 1.00 93.50 100 VAL A O 1
ATOM 844 N N . GLN A 1 101 ? -11.629 8.122 4.082 1.00 93.56 101 GLN A N 1
ATOM 845 C CA . GLN A 1 101 ? -12.909 8.780 4.336 1.00 93.56 101 GLN A CA 1
ATOM 846 C C . GLN A 1 101 ? -13.984 7.787 4.782 1.00 93.56 101 GLN A C 1
ATOM 848 O O . GLN A 1 101 ? -14.732 8.094 5.708 1.00 93.56 101 GLN A O 1
ATOM 853 N N . GLU A 1 102 ? -14.049 6.602 4.179 1.00 91.56 102 GLU A N 1
ATOM 854 C CA . GLU A 1 102 ? -14.962 5.529 4.588 1.00 91.56 102 GLU A CA 1
ATOM 855 C C . GLU A 1 102 ? -14.687 5.071 6.014 1.00 91.56 102 GLU A C 1
ATOM 857 O O . GLU A 1 102 ? -15.589 5.113 6.850 1.00 91.56 102 GLU A O 1
ATOM 862 N N . LYS A 1 103 ? -13.424 4.769 6.337 1.00 93.44 103 LYS A N 1
ATOM 863 C CA . LYS A 1 103 ? -13.012 4.405 7.702 1.00 93.44 103 LYS A CA 1
ATOM 864 C C . LYS A 1 103 ? -13.359 5.489 8.719 1.00 93.44 103 LYS A C 1
ATOM 866 O O . LYS A 1 103 ? -13.801 5.196 9.830 1.00 93.44 103 LYS A O 1
ATOM 871 N N . ASN A 1 104 ? -13.184 6.757 8.346 1.00 95.75 104 ASN A N 1
ATOM 872 C CA . ASN A 1 104 ? -13.574 7.878 9.198 1.00 95.75 104 ASN A CA 1
ATOM 873 C C . ASN A 1 104 ? -15.096 7.929 9.390 1.00 95.75 104 ASN A C 1
ATOM 875 O O . ASN A 1 104 ? -15.558 8.080 10.519 1.00 95.75 104 ASN A O 1
ATOM 879 N N . LYS A 1 105 ? -15.884 7.761 8.322 1.00 94.81 105 LYS A N 1
ATOM 880 C CA . LYS A 1 105 ? -17.354 7.726 8.393 1.00 94.81 105 LYS A CA 1
ATOM 881 C C . LYS A 1 105 ? -17.856 6.564 9.253 1.00 94.81 105 LYS A C 1
ATOM 883 O O . LYS A 1 105 ? -18.758 6.771 10.058 1.00 94.81 105 LYS A O 1
ATOM 888 N N . GLU A 1 106 ? -17.281 5.372 9.118 1.00 94.44 106 GLU A N 1
ATOM 889 C CA . GLU A 1 10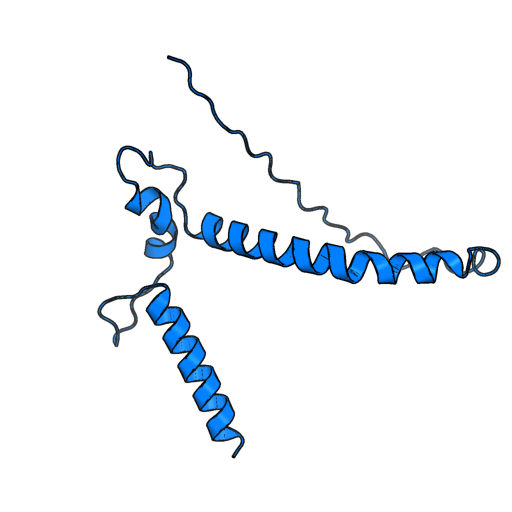6 ? -17.602 4.208 9.957 1.00 94.44 106 GLU A CA 1
ATOM 890 C C . GLU A 1 106 ? -17.341 4.492 11.434 1.00 94.44 106 GLU A C 1
ATOM 892 O O . GLU A 1 106 ? -18.202 4.248 12.279 1.00 94.44 106 GLU A O 1
ATOM 897 N N . LYS A 1 107 ? -16.189 5.093 11.744 1.00 94.69 107 LYS A N 1
ATOM 898 C CA . LYS A 1 107 ? -15.845 5.469 13.114 1.00 94.69 107 LYS A CA 1
ATOM 899 C C . LYS A 1 107 ? -16.822 6.492 13.696 1.00 94.69 107 LYS A C 1
ATOM 901 O O . LYS A 1 107 ? -17.263 6.333 14.830 1.00 94.69 107 LYS A O 1
ATOM 906 N N . LEU A 1 108 ? -17.199 7.507 12.916 1.00 95.81 108 LEU A N 1
ATOM 907 C CA . LEU A 1 108 ? -18.194 8.503 13.327 1.00 95.81 108 LEU A CA 1
ATOM 908 C C . LEU A 1 108 ? -19.576 7.876 13.560 1.00 95.81 108 LEU A C 1
ATOM 910 O O . LEU A 1 108 ? -20.260 8.253 14.508 1.00 95.81 108 LEU A O 1
ATOM 914 N N . LYS A 1 109 ? -19.984 6.904 12.731 1.00 94.94 109 LYS A N 1
ATOM 915 C CA . LYS A 1 109 ? -21.227 6.142 12.939 1.00 94.94 109 LYS A CA 1
ATOM 916 C C . LYS A 1 109 ? -21.181 5.337 14.237 1.00 94.94 109 LYS A C 1
ATOM 918 O O . LYS A 1 109 ? -22.152 5.373 14.981 1.00 94.94 109 LYS A O 1
ATOM 923 N N . GLY A 1 110 ? -20.063 4.667 14.523 1.00 93.19 110 GLY A N 1
ATOM 924 C CA . GLY A 1 110 ? -19.865 3.945 15.783 1.00 93.19 110 GLY A CA 1
ATOM 925 C C . GLY A 1 110 ? -20.056 4.858 16.993 1.00 93.19 110 GLY A C 1
ATOM 926 O O . GLY A 1 110 ? -20.882 4.573 17.848 1.00 93.19 110 GLY A O 1
ATOM 927 N N . MET A 1 111 ? -19.401 6.021 16.985 1.00 93.00 111 MET A N 1
ATOM 928 C CA . MET A 1 111 ? -19.536 7.015 18.057 1.00 93.00 111 MET A CA 1
ATOM 929 C C . MET A 1 111 ? -20.963 7.562 18.193 1.00 93.00 111 MET A C 1
ATOM 931 O O . MET A 1 111 ? -21.417 7.820 19.300 1.00 93.00 111 MET A O 1
ATOM 935 N N . LYS A 1 112 ? -21.680 7.753 17.077 1.00 92.62 112 LYS A N 1
ATOM 936 C CA . LYS A 1 112 ? -23.073 8.219 17.101 1.00 92.62 112 LYS A CA 1
ATOM 937 C C . LYS A 1 112 ? -24.019 7.183 17.713 1.00 92.62 112 LYS A C 1
ATOM 939 O O . LYS A 1 112 ? -24.987 7.574 18.344 1.00 92.62 112 LYS A O 1
ATOM 944 N N . ASN A 1 113 ? -23.757 5.895 17.507 1.00 85.81 113 ASN A N 1
ATOM 945 C CA . ASN A 1 113 ? -24.605 4.808 18.004 1.00 85.81 113 ASN A CA 1
ATOM 946 C C . ASN A 1 113 ? -24.391 4.509 19.499 1.00 85.81 113 ASN A C 1
ATOM 948 O O . ASN A 1 113 ? -25.142 3.725 20.073 1.00 85.81 113 ASN A O 1
ATOM 952 N N . GLU A 1 114 ? -23.357 5.091 20.108 1.00 75.38 114 GLU A N 1
ATOM 953 C CA . GLU A 1 114 ? -23.044 4.978 21.538 1.00 75.38 114 GLU A CA 1
ATOM 954 C C . GLU A 1 114 ? -23.707 6.082 22.390 1.00 75.38 114 GLU A C 1
ATOM 956 O O . GLU A 1 114 ? -23.560 6.072 23.613 1.00 75.38 114 GLU A O 1
ATOM 961 N N . ILE A 1 115 ? -24.427 7.020 21.759 1.00 64.25 115 ILE A N 1
ATOM 962 C CA . ILE A 1 115 ? -25.190 8.113 22.390 1.00 64.25 115 ILE A CA 1
ATOM 963 C C . ILE A 1 115 ? -26.683 7.838 22.215 1.00 64.25 115 ILE A C 1
ATOM 965 O O . ILE A 1 115 ? -27.419 7.986 23.215 1.00 64.25 115 ILE A O 1
#

pLDDT: mean 73.44, std 20.69, range [33.09, 96.06]

Foldseek 3Di:
DDDDPPPPDDDDDPPPPDDPDDDPDDDPDPDDPVVVVVVVVCPVVVVVVVVVVVVVVVQVQQADCVDDCVVPVCCRRGVNVVVVDDADPVDPDDDPVNVVVVVVVVVVVVVVVVD

Organism: NCBI:txid1965070

Radius of gyration: 23.43 Å; chains: 1; bounding box: 52×38×61 Å

Secondary structure (DSSP, 8-state):
-------------------S-S--SS-SSSS-HHHHHHHHHHHHHHHHHHHHHHHHHHHHHH--TTS-TTT-HHHHHHHHHHHH-PPPTT-S---HHHHHHHHHHHHHHHHHHT-

Sequence (115 aa):
VMSKQWTYASPNRANNTFSTKFMRNALFTIFPFSIFNFAQKYKILYKTILWFTSLARNLYDDMNLNIDPCEDFYEFCCGKFEQKSNLTDDQNYVSKFTIVQEKNKEKLKGMKNEI